Protein AF-A0A2Z3I1T1-F1 (afdb_monomer_lite)

Structure (mmCIF, N/CA/C/O backbone):
data_AF-A0A2Z3I1T1-F1
#
_entry.id   AF-A0A2Z3I1T1-F1
#
loop_
_atom_site.group_PDB
_atom_site.id
_atom_site.type_symbol
_atom_site.label_atom_id
_atom_site.label_alt_id
_atom_site.label_comp_id
_atom_site.label_asym_id
_atom_site.label_entity_id
_atom_site.label_seq_id
_atom_site.pdbx_PDB_ins_code
_atom_site.Cartn_x
_atom_site.Cartn_y
_atom_site.Cartn_z
_atom_site.occupancy
_atom_site.B_iso_or_equiv
_atom_site.auth_seq_id
_atom_site.auth_comp_id
_atom_site.auth_asym_id
_atom_site.auth_atom_id
_atom_site.pdbx_PDB_model_num
ATOM 1 N N . MET A 1 1 ? -9.849 7.022 -13.159 1.00 62.00 1 MET A N 1
ATOM 2 C CA . MET A 1 1 ? -10.165 5.714 -12.547 1.00 62.00 1 MET A CA 1
ATOM 3 C C . MET A 1 1 ? -10.263 5.922 -11.046 1.00 62.00 1 MET A C 1
ATOM 5 O O . MET A 1 1 ? -9.337 6.500 -10.490 1.00 62.00 1 MET A O 1
ATOM 9 N N . SER A 1 2 ? -11.393 5.569 -10.427 1.00 79.62 2 SER A N 1
ATOM 10 C CA . SER A 1 2 ? -11.560 5.699 -8.973 1.00 79.62 2 SER A CA 1
ATOM 11 C C . SER A 1 2 ? -10.890 4.517 -8.268 1.00 79.62 2 SER A C 1
ATOM 13 O O . SER A 1 2 ? -11.050 3.373 -8.705 1.00 79.62 2 SER A O 1
ATOM 15 N N . ILE A 1 3 ? -10.125 4.790 -7.212 1.00 86.94 3 ILE A N 1
ATOM 16 C CA . ILE A 1 3 ? -9.523 3.757 -6.362 1.00 86.94 3 ILE A CA 1
ATOM 17 C C . ILE A 1 3 ? -10.534 3.433 -5.263 1.00 86.94 3 ILE A C 1
ATOM 19 O O . ILE A 1 3 ? -11.114 4.325 -4.651 1.00 86.94 3 ILE A O 1
ATOM 23 N N . THR A 1 4 ? -10.756 2.148 -5.033 1.00 90.12 4 THR A N 1
ATOM 24 C CA . THR A 1 4 ? -11.691 1.606 -4.043 1.00 90.12 4 THR A CA 1
ATOM 25 C C . THR A 1 4 ? -10.981 0.520 -3.245 1.00 90.12 4 THR A C 1
ATOM 27 O O . THR A 1 4 ? -9.972 -0.022 -3.697 1.00 90.12 4 THR A O 1
ATOM 30 N N . LEU A 1 5 ? -11.510 0.159 -2.077 1.00 85.50 5 LEU A N 1
ATOM 31 C CA . LEU A 1 5 ? -10.923 -0.917 -1.273 1.00 85.50 5 LEU A CA 1
ATOM 32 C C . LEU A 1 5 ? -10.903 -2.258 -2.027 1.00 85.50 5 LEU A C 1
ATOM 34 O O . LEU A 1 5 ? -9.931 -3.003 -1.914 1.00 85.50 5 LEU A O 1
ATOM 38 N N . ASP A 1 6 ? -11.914 -2.518 -2.859 1.00 86.44 6 ASP A N 1
ATOM 39 C CA . ASP A 1 6 ? -12.067 -3.780 -3.592 1.00 86.44 6 ASP A CA 1
ATOM 40 C C . ASP A 1 6 ? -11.083 -3.927 -4.762 1.00 86.44 6 ASP A C 1
ATOM 42 O O . ASP A 1 6 ? -10.682 -5.040 -5.105 1.00 86.44 6 ASP A O 1
ATOM 46 N N . ASN A 1 7 ? -10.664 -2.814 -5.378 1.00 92.56 7 ASN A N 1
ATOM 47 C CA . ASN A 1 7 ? -9.753 -2.831 -6.529 1.00 92.56 7 ASN A CA 1
ATOM 48 C C . ASN A 1 7 ? -8.309 -2.425 -6.197 1.00 92.56 7 ASN A C 1
ATOM 50 O O . ASN A 1 7 ? -7.430 -2.617 -7.037 1.00 92.56 7 ASN A O 1
ATOM 54 N N . ALA A 1 8 ? -8.042 -1.908 -4.994 1.00 90.44 8 ALA A N 1
ATOM 55 C CA . ALA A 1 8 ? -6.739 -1.364 -4.617 1.00 90.44 8 ALA A CA 1
ATOM 56 C C . ALA A 1 8 ? -5.583 -2.356 -4.805 1.00 90.44 8 ALA A C 1
ATOM 58 O O . ALA A 1 8 ? -4.553 -2.001 -5.369 1.0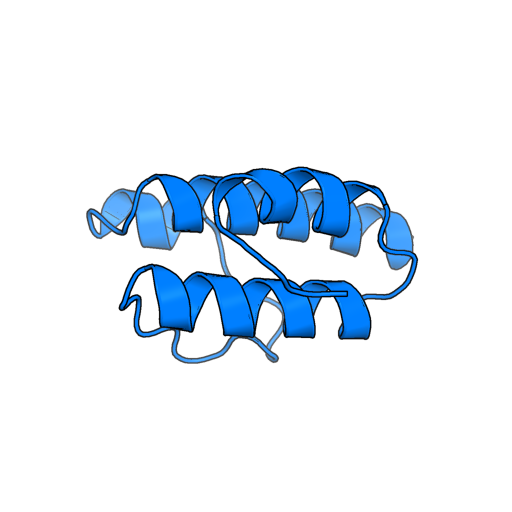0 90.44 8 ALA A O 1
ATOM 59 N N . VAL A 1 9 ? -5.761 -3.612 -4.386 1.00 92.94 9 VAL A N 1
ATOM 60 C CA . VAL A 1 9 ? -4.718 -4.645 -4.518 1.00 92.94 9 VAL A CA 1
ATOM 61 C C . VAL A 1 9 ? -4.398 -4.927 -5.988 1.00 92.94 9 VAL A C 1
ATOM 63 O O . VAL A 1 9 ? -3.230 -4.984 -6.362 1.00 92.94 9 VAL A O 1
ATOM 66 N N . ASN A 1 10 ? -5.422 -5.041 -6.837 1.00 94.19 10 ASN A N 1
ATOM 67 C CA . ASN A 1 10 ? -5.234 -5.277 -8.270 1.00 94.19 10 ASN A CA 1
ATOM 68 C C . ASN A 1 10 ? -4.553 -4.086 -8.955 1.00 94.19 10 ASN A C 1
ATOM 70 O O . ASN A 1 10 ? -3.738 -4.276 -9.853 1.00 94.19 10 ASN A O 1
ATOM 74 N N . LEU A 1 11 ? -4.855 -2.863 -8.512 1.00 93.25 11 LEU A N 1
ATOM 75 C CA . LEU A 1 11 ? -4.192 -1.657 -9.000 1.00 93.25 11 LEU A CA 1
ATOM 76 C C . LEU A 1 11 ? -2.709 -1.626 -8.618 1.00 93.25 11 LEU A C 1
ATOM 78 O O . LEU A 1 11 ? -1.886 -1.260 -9.452 1.00 93.25 11 LEU A O 1
ATOM 82 N N . ILE A 1 12 ? -2.353 -2.046 -7.399 1.00 92.56 12 ILE A N 1
ATOM 83 C CA . ILE A 1 12 ? -0.951 -2.140 -6.964 1.00 92.56 12 ILE A CA 1
ATOM 84 C C . ILE A 1 12 ? -0.196 -3.163 -7.819 1.00 92.56 12 ILE A C 1
ATOM 86 O O . ILE A 1 12 ? 0.857 -2.835 -8.352 1.00 92.56 12 ILE A O 1
ATOM 90 N N . LEU A 1 13 ? -0.759 -4.361 -8.009 1.00 93.00 13 LEU A N 1
ATOM 91 C CA . LEU A 1 13 ? -0.152 -5.416 -8.833 1.00 93.00 13 LEU A CA 1
ATOM 92 C C . LEU A 1 13 ? 0.024 -5.003 -10.302 1.00 93.00 13 LEU A C 1
ATOM 94 O O . LEU A 1 13 ? 0.968 -5.429 -10.958 1.00 93.00 13 LEU A O 1
ATOM 98 N N . GLY A 1 14 ? -0.890 -4.185 -10.830 1.00 91.56 14 GLY A N 1
ATOM 99 C CA . GLY A 1 14 ? -0.807 -3.653 -12.192 1.00 91.56 14 GLY A CA 1
ATOM 100 C C . GLY A 1 14 ? 0.080 -2.412 -12.341 1.00 91.56 14 GLY A C 1
ATOM 101 O O . GLY A 1 14 ? 0.309 -1.973 -13.470 1.00 91.56 14 GLY A O 1
ATOM 102 N N . SER A 1 15 ? 0.556 -1.830 -11.236 1.00 92.06 15 SER A N 1
ATOM 103 C CA . SER A 1 15 ? 1.338 -0.592 -11.250 1.00 92.06 15 SER A CA 1
ATOM 104 C C . SER A 1 15 ? 2.745 -0.827 -11.788 1.00 92.06 15 SER A C 1
ATOM 106 O O . SER A 1 15 ? 3.392 -1.821 -11.470 1.00 92.06 15 SER A O 1
ATOM 108 N N . ARG A 1 16 ? 3.256 0.130 -12.569 1.00 89.06 16 ARG A N 1
ATOM 109 C CA . ARG A 1 16 ? 4.609 0.051 -13.166 1.00 89.06 16 ARG A CA 1
ATOM 110 C C . ARG A 1 16 ? 5.618 1.012 -12.550 1.00 89.06 16 ARG A C 1
ATOM 112 O O . ARG A 1 16 ? 6.753 1.093 -13.006 1.00 89.06 16 ARG A O 1
ATOM 119 N N . SER A 1 17 ? 5.207 1.778 -11.545 1.00 91.00 17 SER A N 1
ATOM 120 C CA . SER A 1 17 ? 6.080 2.733 -10.872 1.00 91.00 17 SER A CA 1
ATOM 121 C C . SER A 1 17 ? 5.815 2.780 -9.373 1.00 91.00 17 SER A C 1
ATOM 123 O O . SER A 1 17 ? 4.677 2.650 -8.919 1.00 91.00 17 SER A O 1
ATOM 125 N N . VAL A 1 18 ? 6.871 3.047 -8.603 1.00 87.69 18 VAL A N 1
ATOM 126 C CA . VAL A 1 18 ? 6.786 3.251 -7.148 1.00 87.69 18 VAL A CA 1
ATOM 127 C C . VAL A 1 18 ? 5.857 4.423 -6.803 1.00 87.69 18 VAL A C 1
ATOM 129 O O . VAL A 1 18 ? 5.114 4.358 -5.825 1.00 87.69 18 VAL A O 1
ATOM 132 N N . THR A 1 19 ? 5.846 5.476 -7.625 1.00 89.19 19 THR A N 1
ATOM 133 C CA . THR A 1 19 ? 4.975 6.649 -7.451 1.00 89.19 19 THR A CA 1
ATOM 134 C C . THR A 1 19 ? 3.494 6.286 -7.552 1.00 89.19 19 THR A C 1
ATOM 136 O O . THR A 1 19 ? 2.693 6.752 -6.744 1.00 89.19 19 THR A O 1
ATOM 139 N N . GLU A 1 20 ? 3.123 5.440 -8.514 1.00 90.00 20 GLU A N 1
ATOM 140 C CA . GLU A 1 20 ? 1.742 4.981 -8.682 1.00 90.00 2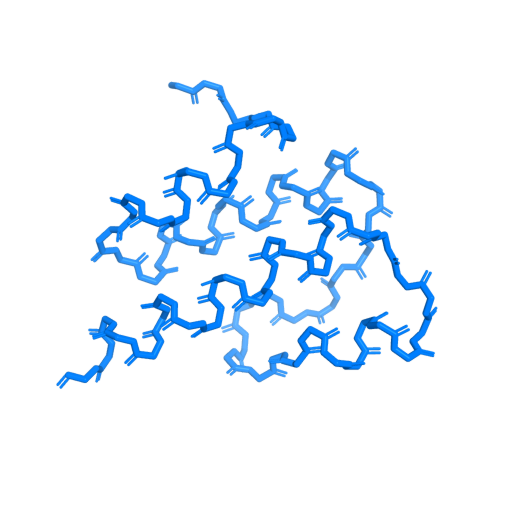0 GLU A CA 1
ATOM 141 C C . GLU A 1 20 ? 1.295 4.115 -7.501 1.00 90.00 20 GLU A C 1
ATOM 143 O O . GLU A 1 20 ? 0.228 4.354 -6.935 1.00 90.00 20 GLU A O 1
ATOM 148 N N . ILE A 1 21 ? 2.163 3.205 -7.047 1.00 90.00 21 ILE A N 1
ATOM 149 C CA . I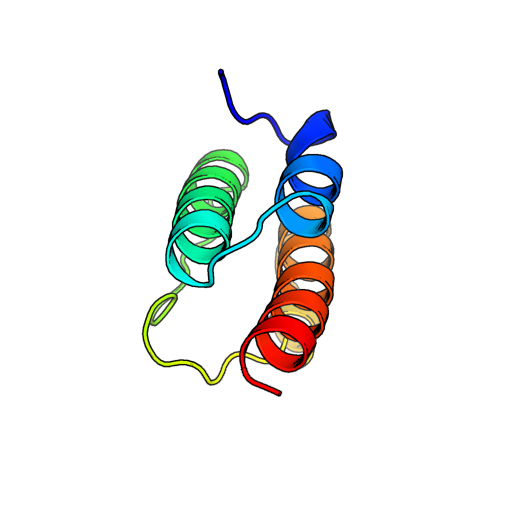LE A 1 21 ? 1.923 2.389 -5.852 1.00 90.00 21 ILE A CA 1
ATOM 150 C C . ILE A 1 21 ? 1.705 3.277 -4.619 1.00 90.00 21 ILE A C 1
ATOM 152 O O . ILE A 1 21 ? 0.749 3.066 -3.875 1.00 90.00 21 ILE A O 1
ATOM 156 N N . ASN A 1 22 ? 2.549 4.294 -4.410 1.00 89.06 22 ASN A N 1
ATOM 157 C CA . ASN A 1 22 ? 2.397 5.236 -3.296 1.00 89.06 22 ASN A CA 1
ATOM 158 C C . ASN A 1 22 ? 1.058 5.974 -3.356 1.00 89.06 22 ASN A C 1
ATOM 160 O O . ASN A 1 22 ? 0.354 6.034 -2.352 1.00 89.06 22 ASN A O 1
ATOM 164 N N . ARG A 1 23 ? 0.657 6.444 -4.544 1.00 89.75 23 ARG A N 1
ATOM 165 C CA . ARG A 1 23 ? -0.636 7.114 -4.729 1.00 89.75 23 ARG A CA 1
ATOM 166 C C . ARG A 1 23 ? -1.815 6.202 -4.385 1.00 89.75 23 ARG A C 1
ATOM 168 O O . ARG A 1 23 ? -2.814 6.670 -3.847 1.00 89.75 23 ARG A O 1
ATOM 175 N N . ILE A 1 24 ? -1.724 4.912 -4.714 1.00 91.38 24 ILE A N 1
ATOM 176 C CA . ILE A 1 24 ? -2.768 3.940 -4.365 1.00 91.38 24 ILE A CA 1
ATOM 177 C C . ILE A 1 24 ? -2.809 3.720 -2.852 1.00 91.38 24 ILE A C 1
ATOM 179 O O . ILE A 1 24 ? -3.893 3.731 -2.272 1.00 91.38 24 ILE A O 1
ATOM 183 N N . LEU A 1 25 ? -1.651 3.583 -2.203 1.00 89.19 25 LEU A N 1
ATOM 184 C CA . LEU A 1 25 ? -1.568 3.436 -0.749 1.00 89.19 25 LEU A CA 1
ATOM 185 C C . LEU A 1 25 ? -2.131 4.650 0.001 1.00 89.19 25 LEU A C 1
ATOM 187 O O . LEU A 1 25 ? -2.854 4.455 0.975 1.00 89.19 25 LEU A O 1
ATOM 191 N N . ASP A 1 26 ? -1.867 5.875 -0.464 1.00 88.56 26 ASP A N 1
ATOM 192 C CA . ASP A 1 26 ? -2.435 7.104 0.112 1.00 88.56 26 ASP A CA 1
ATOM 193 C C . ASP A 1 26 ? -3.970 7.079 0.102 1.00 88.56 26 ASP A C 1
ATOM 195 O O . ASP A 1 26 ? -4.633 7.460 1.072 1.00 88.56 26 ASP A O 1
ATOM 199 N N . GLU A 1 27 ? -4.551 6.607 -1.000 1.00 90.44 27 GLU A N 1
ATOM 200 C CA . GLU A 1 27 ? -6.000 6.547 -1.154 1.00 90.44 27 GLU A CA 1
ATOM 201 C C . GLU A 1 27 ? -6.612 5.451 -0.273 1.00 90.44 27 GLU A C 1
ATOM 203 O O . GLU A 1 27 ? -7.605 5.690 0.414 1.00 90.44 27 GLU A O 1
ATOM 208 N N . VAL A 1 28 ? -5.984 4.273 -0.199 1.00 89.94 28 VAL A N 1
ATOM 209 C CA . VAL A 1 28 ? -6.411 3.189 0.706 1.00 89.94 28 VAL A CA 1
ATOM 210 C C . VAL A 1 28 ? -6.308 3.619 2.169 1.00 89.94 28 VAL A C 1
ATOM 212 O O . VAL A 1 28 ? -7.209 3.334 2.960 1.00 89.94 28 VAL A O 1
ATOM 215 N N . ALA A 1 29 ? -5.251 4.342 2.540 1.00 87.56 29 ALA A N 1
ATOM 216 C CA . ALA A 1 29 ? -5.080 4.881 3.884 1.00 87.56 29 ALA A CA 1
ATOM 217 C C . ALA A 1 29 ? -6.235 5.823 4.253 1.00 87.56 29 ALA A C 1
ATOM 219 O O . ALA A 1 29 ? -6.812 5.703 5.336 1.00 87.56 29 ALA A O 1
ATOM 220 N N . ARG A 1 30 ? -6.641 6.698 3.322 1.00 88.62 30 ARG A N 1
ATOM 221 C CA . ARG A 1 30 ? -7.802 7.582 3.499 1.00 88.62 30 ARG A CA 1
ATOM 222 C C . ARG A 1 30 ? -9.102 6.792 3.657 1.00 88.62 30 ARG A C 1
ATOM 224 O O . ARG A 1 30 ? -9.858 7.066 4.584 1.00 88.62 30 ARG A O 1
ATOM 231 N N . LEU A 1 31 ? -9.339 5.799 2.798 1.00 89.75 31 LEU A N 1
ATOM 232 C CA . LEU A 1 31 ? -10.551 4.966 2.816 1.00 89.75 31 LEU A CA 1
ATOM 233 C C . LEU A 1 31 ? -10.660 4.077 4.066 1.00 89.75 31 LEU A C 1
ATOM 235 O O . LEU A 1 31 ? -11.760 3.769 4.512 1.00 89.75 31 LEU A O 1
ATOM 239 N N . THR A 1 32 ? -9.530 3.668 4.643 1.00 87.44 32 THR A N 1
ATOM 240 C CA . THR A 1 32 ? -9.477 2.839 5.860 1.00 87.44 32 THR A CA 1
ATOM 241 C C . THR A 1 32 ? -9.337 3.648 7.148 1.00 87.44 32 THR A C 1
ATOM 243 O O . THR A 1 32 ? -9.228 3.055 8.221 1.00 87.44 32 THR A O 1
ATOM 246 N N . TYR A 1 33 ? -9.314 4.984 7.060 1.00 85.19 33 TYR A N 1
ATOM 247 C CA . TYR A 1 33 ? -8.984 5.891 8.167 1.00 85.19 33 TYR A CA 1
ATOM 248 C C . TYR A 1 33 ? -7.649 5.552 8.857 1.00 85.19 33 TYR A C 1
ATOM 250 O O . TYR A 1 33 ? -7.444 5.846 10.037 1.00 85.19 33 TYR A O 1
ATOM 258 N N . THR A 1 34 ? -6.715 4.948 8.120 1.00 81.88 34 THR A N 1
ATOM 259 C CA . THR A 1 34 ? -5.406 4.568 8.644 1.00 81.88 34 THR A CA 1
ATOM 260 C C . THR A 1 34 ? -4.455 5.752 8.525 1.00 81.88 34 THR A C 1
ATOM 262 O O . THR A 1 34 ? -4.129 6.202 7.429 1.00 81.88 34 THR A O 1
ATOM 265 N N . LYS A 1 35 ? -3.964 6.260 9.659 1.00 72.44 35 LYS A N 1
ATOM 266 C CA . LYS A 1 35 ? -2.888 7.258 9.658 1.00 72.44 35 LYS A CA 1
ATOM 267 C C . LYS A 1 35 ? -1.560 6.565 9.387 1.00 72.44 35 LYS A C 1
ATOM 269 O O . LYS A 1 35 ? -1.037 5.882 10.263 1.00 72.44 35 LYS A O 1
ATOM 274 N N . ILE A 1 36 ? -0.994 6.786 8.208 1.00 66.88 36 ILE A N 1
ATOM 275 C CA . ILE A 1 36 ? 0.346 6.308 7.875 1.00 66.88 36 ILE A CA 1
ATOM 276 C C . ILE A 1 36 ? 1.294 7.498 7.954 1.00 66.88 36 ILE A C 1
ATOM 278 O O . ILE A 1 36 ? 1.302 8.367 7.086 1.00 66.88 36 ILE A O 1
ATOM 282 N N . LYS A 1 37 ? 2.076 7.569 9.031 1.00 60.16 37 LYS A N 1
ATOM 283 C CA . LYS A 1 37 ? 3.249 8.446 9.057 1.00 60.16 37 LYS A CA 1
ATOM 284 C C . LYS A 1 37 ? 4.315 7.751 8.227 1.00 60.16 37 LYS A C 1
ATOM 286 O O . LYS A 1 37 ? 4.671 6.658 8.633 1.00 60.16 37 LYS A O 1
ATOM 291 N N . ASP A 1 38 ? 4.749 8.368 7.121 1.00 56.41 38 ASP A N 1
ATOM 292 C CA . ASP A 1 38 ? 5.928 8.022 6.292 1.00 56.41 38 ASP A CA 1
ATOM 293 C C . ASP A 1 38 ? 5.731 7.336 4.914 1.00 56.41 38 ASP A C 1
ATOM 295 O O . ASP A 1 38 ? 6.738 6.852 4.414 1.00 56.41 38 ASP A O 1
ATOM 299 N N . ILE A 1 39 ? 4.538 7.277 4.266 1.00 60.66 39 ILE A N 1
ATOM 300 C CA . ILE A 1 39 ? 4.265 6.497 2.999 1.00 60.66 39 ILE A CA 1
ATOM 301 C C . ILE A 1 39 ? 5.407 6.561 1.954 1.00 60.66 39 ILE A C 1
ATOM 303 O O . ILE A 1 39 ? 5.674 5.598 1.231 1.00 60.66 39 ILE A O 1
ATOM 307 N N . HIS A 1 40 ? 6.120 7.685 1.926 1.00 56.56 40 HIS A N 1
ATOM 308 C CA . HIS A 1 40 ? 7.172 8.040 0.985 1.00 56.56 40 HIS A CA 1
ATOM 309 C C . HIS A 1 40 ? 8.605 7.600 1.369 1.00 56.56 40 HIS A C 1
ATOM 311 O O . HIS A 1 40 ? 9.460 7.582 0.490 1.00 56.56 40 HIS A O 1
ATOM 317 N N . ASN A 1 41 ? 8.895 7.216 2.622 1.00 55.25 41 ASN A N 1
ATOM 318 C CA . ASN A 1 41 ? 10.265 6.965 3.120 1.00 55.25 41 ASN A CA 1
ATOM 319 C C . ASN A 1 41 ? 10.737 5.493 3.038 1.00 55.25 41 ASN A C 1
ATOM 321 O O . ASN A 1 41 ? 11.667 5.097 3.734 1.00 55.25 41 ASN A O 1
ATOM 325 N N . ASN A 1 42 ? 10.148 4.683 2.151 1.00 53.41 42 ASN A N 1
ATOM 326 C CA . ASN A 1 42 ? 10.651 3.365 1.710 1.00 53.41 42 ASN A CA 1
ATOM 327 C C . ASN A 1 42 ? 10.867 2.257 2.766 1.00 53.41 42 ASN A C 1
ATOM 329 O O . ASN A 1 42 ? 11.271 1.161 2.390 1.00 53.41 42 ASN A O 1
ATOM 333 N N . LEU A 1 43 ? 10.550 2.469 4.044 1.00 50.28 43 LEU A N 1
ATOM 334 C CA . LEU A 1 43 ? 10.682 1.456 5.098 1.00 50.28 43 LEU A CA 1
ATOM 335 C C . LEU A 1 43 ? 9.418 1.402 5.957 1.00 50.28 43 LEU A C 1
ATOM 337 O O . LEU A 1 43 ? 9.399 1.808 7.120 1.00 50.28 43 LEU A O 1
ATOM 341 N N . PHE A 1 44 ? 8.350 0.860 5.381 1.00 61.38 44 PHE A N 1
ATOM 342 C CA . PHE A 1 44 ? 7.324 0.222 6.196 1.00 61.38 44 PHE A CA 1
ATOM 343 C C . PHE A 1 44 ? 7.480 -1.266 6.102 1.00 61.38 44 PHE A C 1
ATOM 345 O O . PHE A 1 44 ? 7.912 -1.780 5.078 1.00 61.38 44 PHE A O 1
ATOM 352 N N . SER A 1 45 ? 7.126 -1.922 7.194 1.00 68.06 45 SER A N 1
ATOM 353 C CA . SER A 1 45 ? 6.732 -3.306 7.132 1.00 68.06 45 SER A CA 1
ATOM 354 C C . SER A 1 45 ? 5.241 -3.348 7.428 1.00 68.06 45 SER A C 1
ATOM 356 O O . SER A 1 45 ? 4.776 -2.846 8.460 1.00 68.06 45 SER A O 1
ATOM 358 N N . ALA A 1 46 ? 4.475 -3.962 6.533 1.00 72.81 46 ALA A N 1
ATOM 359 C C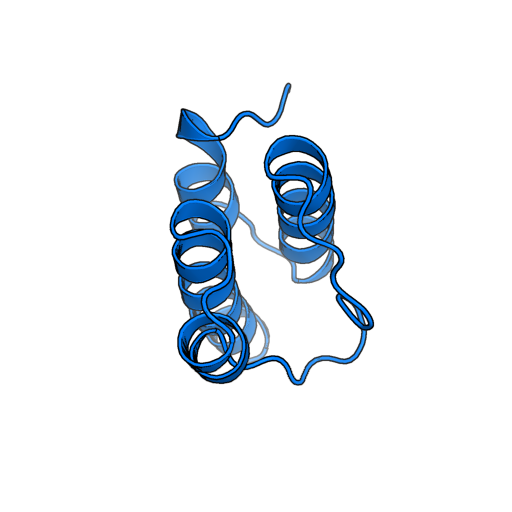A . ALA A 1 46 ? 3.119 -4.416 6.814 1.00 72.81 46 ALA A CA 1
ATOM 360 C C . ALA A 1 46 ? 3.053 -5.151 8.171 1.00 72.81 46 ALA A C 1
ATOM 362 O O . ALA A 1 46 ? 2.079 -5.015 8.906 1.00 72.81 46 ALA A O 1
ATOM 363 N N . GLU A 1 47 ? 4.147 -5.814 8.554 1.00 73.12 47 GLU A N 1
ATOM 364 C CA . GLU A 1 47 ? 4.399 -6.426 9.859 1.00 73.12 47 GLU A CA 1
ATOM 365 C C . GLU A 1 47 ? 4.284 -5.447 11.047 1.00 73.12 47 GLU A C 1
ATOM 367 O O . GLU A 1 47 ? 3.609 -5.745 12.031 1.00 73.12 47 GLU A O 1
ATOM 372 N N . ARG A 1 48 ? 4.865 -4.238 10.975 1.00 74.88 48 ARG A N 1
ATOM 373 C CA . ARG A 1 48 ? 4.698 -3.221 12.033 1.00 74.88 48 ARG A CA 1
ATOM 374 C C . ARG A 1 48 ? 3.245 -2.783 12.168 1.00 74.88 48 ARG A C 1
ATOM 376 O O . ARG A 1 48 ? 2.769 -2.583 13.283 1.00 74.88 48 ARG A O 1
ATOM 383 N N . MET A 1 49 ? 2.546 -2.635 11.044 1.00 78.19 49 MET A N 1
ATOM 384 C CA . MET A 1 49 ? 1.128 -2.275 11.042 1.00 78.19 49 MET A CA 1
ATOM 385 C C . MET A 1 49 ? 0.259 -3.416 11.587 1.00 78.19 49 MET A C 1
ATOM 387 O O . MET A 1 49 ? -0.687 -3.159 12.328 1.00 78.19 49 MET A O 1
ATOM 391 N N . GLN A 1 50 ? 0.615 -4.665 11.291 1.00 80.00 50 GLN A N 1
ATOM 392 C CA . GLN A 1 50 ? -0.033 -5.859 11.824 1.00 80.00 50 GLN A CA 1
ATOM 393 C C . GLN A 1 50 ? 0.130 -5.968 13.343 1.00 80.00 50 GLN A C 1
ATOM 395 O O . GLN A 1 50 ? -0.860 -6.154 14.047 1.00 80.00 50 GLN A O 1
ATOM 400 N N . ASN A 1 51 ? 1.341 -5.754 13.859 1.00 78.88 51 ASN A N 1
ATOM 401 C CA . ASN A 1 51 ? 1.622 -5.778 15.298 1.00 78.88 51 ASN A CA 1
ATOM 402 C C . ASN A 1 51 ? 0.903 -4.662 16.075 1.00 78.88 51 ASN A C 1
ATOM 404 O O . ASN A 1 51 ? 0.624 -4.815 17.261 1.00 78.88 51 ASN A O 1
ATOM 408 N N . ALA A 1 52 ? 0.571 -3.552 15.412 1.00 77.38 52 ALA A N 1
ATOM 409 C CA . ALA A 1 52 ? -0.206 -2.456 15.990 1.00 77.38 52 ALA A CA 1
ATOM 410 C C . ALA A 1 52 ? -1.733 -2.653 15.885 1.00 77.38 52 ALA A C 1
ATOM 412 O O . ALA A 1 52 ? -2.482 -1.763 16.287 1.00 77.38 52 ALA A O 1
ATOM 413 N N . GLY A 1 53 ? -2.208 -3.772 15.323 1.00 78.50 53 GLY A N 1
ATOM 414 C CA . GLY A 1 53 ? -3.638 -4.004 15.095 1.00 78.50 53 GLY A CA 1
ATOM 415 C C . GLY A 1 53 ? -4.239 -3.078 14.033 1.00 78.50 53 GLY A C 1
ATOM 416 O O . GLY A 1 53 ? -5.394 -2.673 14.144 1.00 78.50 53 GLY A O 1
ATOM 417 N N . GLY A 1 54 ? -3.447 -2.695 13.026 1.00 79.62 54 GLY A N 1
ATOM 418 C CA . GLY A 1 54 ? -3.890 -1.838 11.931 1.00 79.62 54 GLY A CA 1
ATOM 419 C C . GLY A 1 54 ? -5.004 -2.460 11.085 1.00 79.62 54 GLY A C 1
ATOM 420 O O . GLY A 1 54 ? -5.324 -3.644 11.193 1.00 79.62 54 GLY A O 1
ATOM 421 N N . ASN A 1 55 ? -5.604 -1.652 10.208 1.00 87.06 55 ASN A N 1
ATOM 422 C CA . ASN A 1 55 ? -6.700 -2.114 9.364 1.00 87.06 55 ASN A CA 1
ATOM 423 C C . ASN A 1 55 ? -6.247 -3.301 8.475 1.00 87.06 55 ASN A C 1
ATOM 425 O O . ASN A 1 55 ? -5.272 -3.151 7.732 1.00 87.06 55 ASN A O 1
ATOM 429 N N . PRO A 1 56 ? -6.952 -4.450 8.483 1.00 87.69 56 PRO A N 1
ATOM 430 C CA . PRO A 1 56 ? -6.555 -5.631 7.712 1.00 87.69 56 PRO A CA 1
ATOM 431 C C . PRO A 1 56 ? -6.400 -5.386 6.205 1.00 87.69 56 PRO A C 1
ATOM 433 O O . PRO A 1 56 ? -5.494 -5.936 5.578 1.00 87.69 56 PRO A O 1
ATOM 436 N N . LEU A 1 57 ? -7.249 -4.536 5.613 1.00 87.94 57 LEU A N 1
ATOM 437 C CA . LEU A 1 57 ? -7.157 -4.183 4.193 1.00 87.94 57 LEU A CA 1
ATOM 438 C C . LEU A 1 57 ? -5.911 -3.349 3.907 1.00 87.94 57 LEU A C 1
ATOM 440 O O . LEU A 1 57 ? -5.247 -3.573 2.897 1.00 87.94 57 LEU A O 1
ATOM 444 N N . MET A 1 58 ? -5.568 -2.431 4.810 1.00 87.94 58 MET A N 1
ATOM 445 C CA . MET A 1 58 ? -4.362 -1.622 4.678 1.00 87.94 58 MET A CA 1
ATOM 446 C C . MET A 1 58 ? -3.102 -2.481 4.808 1.00 87.94 58 MET A C 1
ATOM 448 O O . MET A 1 58 ? -2.198 -2.348 3.991 1.00 87.94 58 MET A O 1
ATOM 452 N N . ILE A 1 59 ? -3.066 -3.407 5.772 1.00 88.31 59 ILE A N 1
ATOM 453 C CA . ILE A 1 59 ? -1.952 -4.355 5.940 1.00 88.31 59 ILE A CA 1
ATOM 454 C C . ILE A 1 59 ? -1.752 -5.164 4.655 1.00 88.31 59 ILE A C 1
ATOM 456 O O . ILE A 1 59 ? -0.633 -5.255 4.150 1.00 88.31 59 ILE A O 1
ATOM 460 N N . LYS A 1 60 ? -2.838 -5.699 4.081 1.00 90.69 60 LYS A N 1
ATOM 461 C CA . LYS A 1 60 ? -2.786 -6.457 2.825 1.00 90.69 60 LYS A CA 1
ATOM 462 C C . LYS A 1 60 ? -2.289 -5.601 1.659 1.00 90.69 60 LYS A C 1
ATOM 464 O O . LYS A 1 60 ? -1.389 -6.026 0.940 1.00 90.69 60 LYS A O 1
ATOM 469 N N . ALA A 1 61 ? -2.853 -4.407 1.474 1.00 89.94 61 ALA A N 1
ATOM 470 C CA . ALA A 1 61 ? -2.431 -3.489 0.417 1.00 89.94 61 ALA A CA 1
ATOM 471 C C . ALA A 1 61 ? -0.949 -3.116 0.561 1.00 89.94 61 ALA A C 1
ATOM 473 O O . ALA A 1 61 ? -0.213 -3.113 -0.422 1.00 89.94 61 ALA A O 1
ATOM 474 N N . MET A 1 62 ? -0.496 -2.867 1.790 1.00 87.94 62 MET A N 1
ATOM 475 C CA . MET A 1 62 ? 0.883 -2.489 2.071 1.00 87.94 62 MET A CA 1
ATOM 476 C C . MET A 1 62 ? 1.863 -3.639 1.828 1.00 87.94 62 MET A C 1
ATOM 478 O O . MET A 1 62 ? 2.880 -3.428 1.179 1.00 87.94 62 MET A O 1
ATOM 482 N N . SER A 1 63 ? 1.521 -4.860 2.244 1.00 89.69 63 SER A N 1
ATOM 483 C CA . SER A 1 63 ? 2.339 -6.051 1.983 1.00 89.69 63 SER A CA 1
ATOM 484 C C . SER A 1 63 ? 2.525 -6.303 0.482 1.00 89.69 63 SER A C 1
ATOM 486 O O . SER A 1 63 ? 3.639 -6.549 0.023 1.00 89.69 63 SER A O 1
ATOM 488 N N . VAL A 1 64 ? 1.452 -6.172 -0.305 1.00 92.19 64 VAL A N 1
ATOM 489 C CA . VAL A 1 64 ? 1.524 -6.312 -1.768 1.00 92.19 64 VAL A CA 1
ATOM 490 C C . VAL A 1 64 ? 2.343 -5.177 -2.390 1.00 92.19 64 VAL A C 1
ATOM 492 O O . VAL A 1 64 ? 3.152 -5.413 -3.283 1.00 92.19 64 VAL A O 1
ATOM 495 N N . ALA A 1 65 ? 2.182 -3.948 -1.899 1.00 89.38 65 ALA A N 1
ATOM 496 C CA . ALA A 1 65 ? 2.950 -2.805 -2.376 1.00 89.38 65 ALA A CA 1
ATOM 497 C C . ALA A 1 65 ? 4.451 -2.932 -2.097 1.00 89.38 65 ALA A C 1
ATOM 499 O O . ALA A 1 65 ? 5.249 -2.559 -2.953 1.00 89.38 65 ALA A O 1
ATOM 500 N N . GLU A 1 66 ? 4.843 -3.445 -0.931 1.00 87.31 66 GLU A N 1
ATOM 501 C CA . GLU A 1 66 ? 6.245 -3.718 -0.596 1.00 87.31 66 GLU A CA 1
ATOM 502 C C . GLU A 1 66 ? 6.860 -4.710 -1.590 1.00 87.31 66 GLU A C 1
ATOM 504 O O . GLU A 1 66 ? 7.919 -4.429 -2.154 1.00 87.31 66 GLU A O 1
ATOM 509 N N . ALA A 1 67 ? 6.160 -5.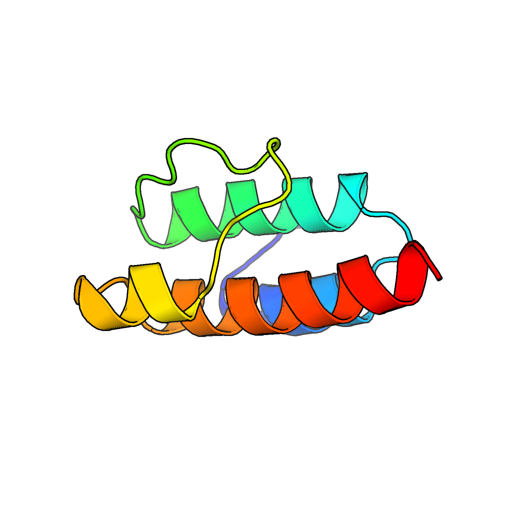811 -1.882 1.00 88.25 67 ALA A N 1
ATOM 510 C CA . ALA A 1 67 ? 6.600 -6.791 -2.873 1.00 88.25 67 ALA A CA 1
ATOM 511 C C . ALA A 1 67 ? 6.740 -6.174 -4.278 1.00 88.25 67 ALA A C 1
ATOM 513 O O . ALA A 1 67 ? 7.805 -6.278 -4.885 1.00 88.25 67 ALA A O 1
ATOM 514 N N . CYS A 1 68 ? 5.720 -5.458 -4.767 1.00 88.00 68 CYS A N 1
ATOM 515 C CA . CYS A 1 68 ? 5.769 -4.825 -6.090 1.00 88.00 68 CYS A CA 1
ATOM 516 C C . CYS A 1 68 ? 6.862 -3.756 -6.200 1.00 88.00 68 CYS A C 1
ATOM 518 O O . CYS A 1 68 ? 7.546 -3.677 -7.218 1.00 88.00 68 CYS A O 1
ATOM 520 N N . LYS A 1 69 ? 7.065 -2.929 -5.166 1.00 87.62 69 LYS A N 1
ATOM 521 C CA . LYS A 1 69 ? 8.141 -1.926 -5.170 1.00 87.62 69 LYS A CA 1
ATOM 522 C C . LYS A 1 69 ? 9.506 -2.592 -5.293 1.00 87.62 69 LYS A C 1
ATOM 524 O O . LYS A 1 69 ? 10.299 -2.150 -6.116 1.00 87.62 69 LYS A O 1
ATOM 529 N N . LEU A 1 70 ? 9.750 -3.660 -4.527 1.00 85.38 70 LEU A N 1
ATOM 530 C CA . LEU A 1 70 ? 10.998 -4.424 -4.587 1.00 85.38 70 LEU A CA 1
ATOM 531 C C . LEU A 1 70 ? 11.252 -5.013 -5.977 1.00 85.38 70 LEU A C 1
ATOM 533 O O . LEU A 1 70 ? 12.400 -5.033 -6.406 1.00 85.38 70 LEU A O 1
ATOM 537 N N . GLU A 1 71 ? 10.214 -5.470 -6.678 1.00 85.62 71 GLU A N 1
ATOM 538 C CA . GLU A 1 71 ? 10.333 -5.953 -8.060 1.00 85.62 71 GLU A CA 1
ATOM 539 C C . GLU A 1 71 ? 10.635 -4.830 -9.059 1.00 85.62 71 GLU A C 1
ATOM 541 O O . GLU A 1 71 ? 11.427 -5.040 -9.967 1.00 85.62 71 GLU A O 1
ATOM 546 N N . ILE A 1 72 ? 10.060 -3.636 -8.881 1.00 84.19 72 ILE A N 1
ATOM 547 C CA . ILE A 1 72 ? 10.278 -2.484 -9.777 1.00 84.19 72 ILE A CA 1
ATOM 548 C C . ILE A 1 72 ? 11.681 -1.878 -9.625 1.00 84.19 72 ILE A C 1
ATOM 550 O O . ILE A 1 72 ? 12.235 -1.371 -10.596 1.00 84.19 72 ILE A O 1
ATOM 554 N N . THR A 1 73 ? 12.242 -1.864 -8.411 1.00 76.25 73 THR A N 1
ATOM 555 C CA . THR A 1 73 ? 13.599 -1.334 -8.156 1.00 76.25 73 THR A CA 1
ATOM 556 C C . THR A 1 73 ? 14.733 -2.336 -8.392 1.00 76.25 73 THR A C 1
ATOM 558 O O . THR A 1 73 ? 15.891 -1.955 -8.22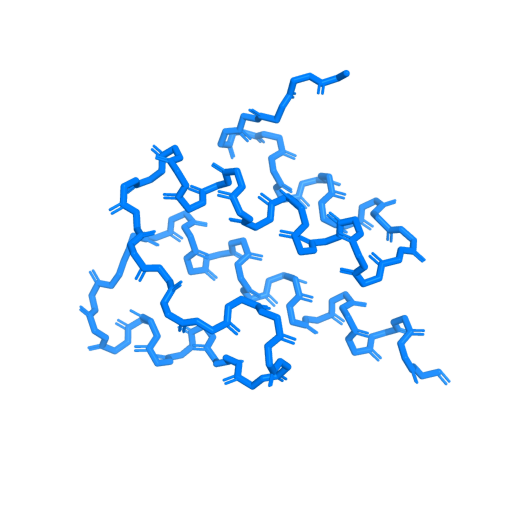3 1.00 76.25 73 THR A O 1
ATOM 561 N N . LYS A 1 74 ? 14.426 -3.591 -8.738 1.00 69.44 74 LYS A N 1
ATOM 562 C CA . LYS A 1 74 ? 15.418 -4.577 -9.197 1.00 69.44 74 LYS A CA 1
ATOM 563 C C . LYS A 1 74 ? 15.722 -4.383 -10.677 1.00 69.44 74 LYS A C 1
ATOM 565 O O . LYS A 1 74 ? 16.906 -4.573 -11.029 1.00 69.44 74 LYS A O 1
#

Sequence (74 aa):
MSITLDNAVNLILGSRSVTEINRILDEVARLTYTKIKDIHNNLFSAERMQNAGGNPLMIKAMSVAEACKLEITK

Radius of gyration: 11.14 Å; chains: 1; bounding box: 28×15×29 Å

Foldseek 3Di:
DDQDLVCLLVQLVVDLDLVSLLVSLVVVCVVQVNDDDPSPPLDDQLVVCVVVVHDPSSSSSVNSNNVSNVVNVD

Secondary structure (DSSP, 8-state):
----TTTHHHHHHH--SHHHHHHHHHHHHHHTT---TTTTSS---HHHHHHTT--HHHHHHHHHHHHHHHHHT-

pLDDT: mean 82.36, std 11.26, range [50.28, 94.19]